Protein AF-A0A838CF23-F1 (afdb_monomer_lite)

Radius of gyration: 11.39 Å; chains: 1; bounding box: 24×29×25 Å

Sequence (78 aa):
MSINLADLTPEQCDEHVGRWCELTNKPGVLAIYEGPFLGGRVKIPIEVHALYADPEQIIIRTDLPRAWNPDGSPPKEQ

Foldseek 3Di:
DKDQQVVDDQVRQLVQQQFWKAFQVDPPFIWGWHGCPQQTWTGRPPDPDIDDDHSRGIITDPVDDGCADSVRHGDDDD

pLDDT: mean 91.32, std 6.4, range [55.78, 97.0]

Organism: NCBI:txid2735136

Structure (mmCIF, N/CA/C/O backbone):
data_AF-A0A838CF23-F1
#
_entry.id   AF-A0A838CF23-F1
#
loop_
_atom_site.group_PDB
_atom_site.id
_atom_site.type_symbol
_atom_site.label_atom_id
_atom_site.label_alt_id
_atom_site.label_comp_i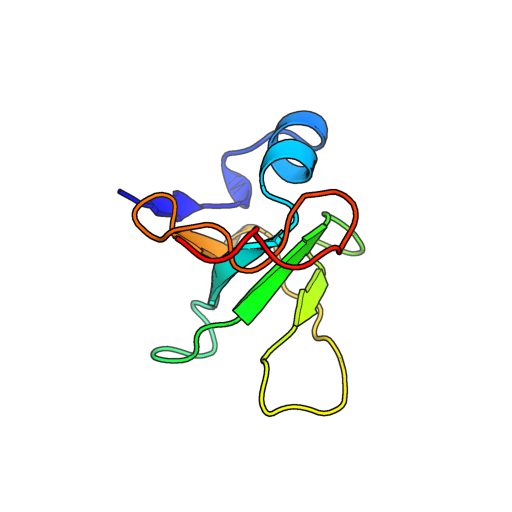d
_atom_site.label_asym_id
_atom_site.label_entity_id
_atom_site.label_seq_id
_atom_site.pdbx_PDB_ins_code
_atom_site.Cartn_x
_atom_site.Cartn_y
_atom_site.Cartn_z
_atom_site.occupancy
_atom_site.B_iso_or_equiv
_atom_site.auth_seq_id
_atom_site.auth_comp_id
_atom_site.auth_asym_id
_atom_site.auth_atom_id
_atom_site.pdbx_PDB_model_num
ATOM 1 N N . MET A 1 1 ? -11.448 -6.076 9.980 1.00 77.19 1 MET A N 1
ATOM 2 C CA . MET A 1 1 ? -11.679 -4.626 9.964 1.00 77.19 1 MET A CA 1
ATOM 3 C C . MET A 1 1 ? -10.813 -4.034 8.868 1.00 77.19 1 MET A C 1
ATOM 5 O O . MET A 1 1 ? -9.730 -4.549 8.632 1.00 77.19 1 MET A O 1
ATOM 9 N N . SER A 1 2 ? -11.316 -3.026 8.170 1.00 91.12 2 SER A N 1
ATOM 10 C CA . SER A 1 2 ? -10.637 -2.342 7.071 1.00 91.12 2 SER A CA 1
ATOM 11 C C . SER A 1 2 ? -10.867 -0.843 7.216 1.00 91.12 2 SER A C 1
ATOM 13 O O . SER A 1 2 ? -11.811 -0.434 7.894 1.00 91.12 2 SER A O 1
ATOM 15 N N . ILE A 1 3 ? -10.004 -0.038 6.608 1.00 94.56 3 ILE A N 1
ATOM 16 C CA . ILE A 1 3 ? -10.081 1.429 6.642 1.00 94.56 3 ILE A CA 1
ATOM 17 C C . ILE A 1 3 ? -9.880 1.970 5.226 1.00 94.56 3 ILE A C 1
ATOM 19 O O . ILE A 1 3 ? -9.106 1.392 4.462 1.00 94.56 3 ILE A O 1
ATOM 23 N N . ASN A 1 4 ? -10.580 3.042 4.861 1.00 95.75 4 ASN A N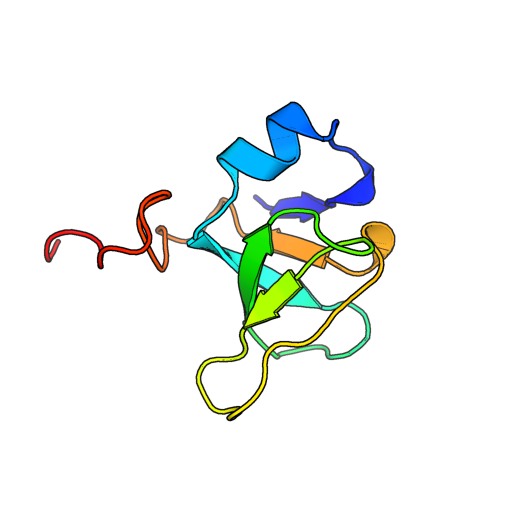 1
ATOM 24 C CA . ASN A 1 4 ? -10.340 3.728 3.595 1.00 95.75 4 ASN A CA 1
ATOM 25 C C . ASN A 1 4 ? -9.175 4.712 3.777 1.00 95.75 4 ASN A C 1
ATOM 27 O O . ASN A 1 4 ? -9.093 5.383 4.805 1.00 95.75 4 ASN A O 1
ATOM 31 N N . LEU A 1 5 ? -8.261 4.788 2.808 1.00 95.19 5 LEU A N 1
ATOM 32 C CA . LEU A 1 5 ? -7.105 5.681 2.893 1.00 95.19 5 LEU A CA 1
ATOM 33 C C . LEU A 1 5 ? -7.519 7.164 2.900 1.00 95.19 5 LEU A C 1
ATOM 35 O O . LEU A 1 5 ? -6.833 7.975 3.510 1.00 95.19 5 LEU A O 1
ATOM 39 N N . ALA A 1 6 ? -8.647 7.520 2.277 1.00 95.06 6 ALA A N 1
ATOM 40 C CA . ALA A 1 6 ? -9.170 8.889 2.273 1.00 95.06 6 ALA A CA 1
ATOM 41 C C . ALA A 1 6 ? -9.580 9.406 3.663 1.00 95.06 6 ALA A C 1
ATOM 43 O O . ALA A 1 6 ? -9.641 10.617 3.864 1.00 95.06 6 ALA A O 1
ATOM 44 N N . ASP A 1 7 ? -9.828 8.510 4.622 1.00 95.56 7 ASP A N 1
ATOM 45 C CA . ASP A 1 7 ? -10.187 8.878 5.996 1.00 95.56 7 ASP A CA 1
ATOM 46 C C . ASP A 1 7 ? -8.956 9.203 6.865 1.00 95.56 7 ASP A C 1
ATOM 48 O O . ASP A 1 7 ? -9.099 9.547 8.041 1.00 95.56 7 ASP A O 1
ATOM 52 N N . LEU A 1 8 ? -7.743 9.062 6.319 1.00 92.94 8 LEU A N 1
ATOM 53 C CA . LEU A 1 8 ? -6.486 9.176 7.052 1.00 92.94 8 LEU A CA 1
ATOM 54 C C . LEU A 1 8 ? -5.735 10.466 6.720 1.00 92.94 8 LEU A C 1
ATOM 56 O O . LEU A 1 8 ? -5.750 10.964 5.593 1.00 92.94 8 LEU A O 1
ATOM 60 N N . THR A 1 9 ? -5.005 10.986 7.707 1.00 90.94 9 THR A N 1
ATOM 61 C CA . THR A 1 9 ? -4.001 12.027 7.461 1.00 90.94 9 THR A CA 1
ATOM 62 C C . THR A 1 9 ? -2.760 11.435 6.779 1.00 90.94 9 THR A C 1
ATOM 64 O O . THR A 1 9 ? -2.517 10.231 6.880 1.00 90.94 9 THR A O 1
ATOM 67 N N . PRO A 1 10 ? -1.910 12.255 6.131 1.00 86.44 10 PRO A N 1
ATOM 68 C CA . PRO A 1 10 ? -0.668 11.767 5.528 1.00 86.44 10 PRO A CA 1
ATOM 69 C C . PRO A 1 10 ? 0.244 11.004 6.503 1.00 86.44 10 PRO A C 1
ATOM 71 O O . PRO A 1 10 ? 0.826 9.994 6.127 1.00 86.44 10 PRO A O 1
ATOM 74 N N . GLU A 1 11 ? 0.323 11.438 7.763 1.00 88.75 11 GLU A N 1
ATOM 75 C CA . GLU A 1 11 ? 1.136 10.774 8.793 1.00 88.75 11 GLU A CA 1
ATOM 76 C C . GLU A 1 11 ? 0.558 9.402 9.167 1.00 88.75 11 GLU A C 1
ATOM 78 O O . GLU A 1 11 ? 1.295 8.430 9.311 1.00 88.75 11 GLU A O 1
ATOM 83 N N . GLN A 1 12 ? -0.771 9.298 9.266 1.00 92.75 12 GLN A N 1
ATOM 84 C CA . GLN A 1 12 ? -1.453 8.025 9.507 1.00 92.75 12 GLN A CA 1
ATOM 85 C C . GLN A 1 12 ? -1.290 7.076 8.318 1.00 92.75 12 GLN A C 1
ATOM 87 O O . GLN A 1 12 ? -1.100 5.877 8.506 1.00 92.75 12 GLN A O 1
ATOM 92 N N . CYS A 1 13 ? -1.305 7.598 7.090 1.00 92.12 13 CYS A N 1
ATOM 93 C CA . CYS A 1 13 ? -1.042 6.815 5.888 1.00 92.12 13 CYS A CA 1
ATOM 94 C C . CYS A 1 13 ? 0.319 6.107 5.954 1.00 92.12 13 CYS A C 1
ATOM 96 O O . CYS A 1 13 ? 0.397 4.924 5.615 1.00 92.12 13 CYS A O 1
ATOM 98 N N . ASP A 1 14 ? 1.374 6.778 6.420 1.00 92.06 14 ASP A N 1
ATOM 99 C CA . ASP A 1 14 ? 2.712 6.180 6.522 1.00 92.06 14 ASP A CA 1
ATOM 100 C C . ASP A 1 14 ? 2.756 4.980 7.487 1.00 92.06 14 ASP A C 1
ATOM 102 O O . ASP A 1 14 ? 3.459 3.997 7.233 1.00 92.06 14 ASP A O 1
ATOM 106 N N . GLU A 1 15 ? 1.927 4.965 8.536 1.00 93.12 15 GLU A N 1
ATOM 107 C CA . GLU A 1 15 ? 1.817 3.815 9.446 1.00 93.12 15 GLU A CA 1
ATOM 108 C C . GLU A 1 15 ? 1.300 2.548 8.742 1.00 93.12 15 GLU A C 1
ATOM 110 O O . GLU A 1 15 ? 1.534 1.417 9.199 1.00 93.12 15 GLU A O 1
ATOM 115 N N . HIS A 1 16 ? 0.612 2.700 7.610 1.00 94.69 16 HIS A N 1
ATOM 116 C CA . HIS A 1 16 ? 0.036 1.595 6.850 1.00 94.69 16 HIS A CA 1
ATOM 117 C C . HIS A 1 16 ? 0.937 1.063 5.731 1.00 94.69 16 HIS A C 1
ATOM 119 O O . HIS A 1 16 ? 0.586 0.045 5.130 1.00 94.69 16 HIS A O 1
ATOM 125 N N . VAL A 1 17 ? 2.113 1.655 5.492 1.00 95.06 17 VAL A N 1
ATOM 126 C CA . VAL A 1 17 ? 3.093 1.149 4.511 1.00 95.06 17 VAL A CA 1
ATOM 127 C C . VAL A 1 17 ? 3.432 -0.321 4.788 1.00 95.06 17 VAL A C 1
ATOM 129 O O . VAL A 1 17 ? 3.655 -0.727 5.931 1.00 95.06 17 VAL A O 1
ATOM 132 N N . GLY A 1 18 ? 3.418 -1.145 3.739 1.00 94.44 18 GLY A N 1
ATOM 133 C CA . GLY A 1 18 ? 3.657 -2.588 3.802 1.00 94.44 18 GLY A CA 1
ATOM 134 C C . GLY A 1 18 ? 2.433 -3.433 4.185 1.00 94.44 18 GLY A C 1
ATOM 135 O O . GLY A 1 18 ? 2.545 -4.654 4.306 1.00 94.44 18 GLY A O 1
ATOM 136 N N . ARG A 1 19 ? 1.245 -2.840 4.377 1.00 96.12 19 ARG A N 1
ATOM 137 C CA . ARG A 1 19 ? -0.005 -3.598 4.582 1.00 96.12 19 ARG A CA 1
ATOM 138 C C . ARG A 1 19 ? -0.662 -3.999 3.266 1.00 96.12 19 ARG A C 1
ATOM 140 O O . ARG A 1 19 ? -0.489 -3.348 2.238 1.00 96.12 19 ARG A O 1
ATOM 147 N N . TRP A 1 20 ? -1.472 -5.052 3.336 1.00 96.56 20 TRP A N 1
ATOM 148 C CA . TRP A 1 20 ? -2.400 -5.400 2.269 1.00 96.56 20 TRP A CA 1
ATOM 149 C C . TRP A 1 20 ? -3.499 -4.347 2.133 1.00 96.56 20 TRP A C 1
ATOM 151 O O . TRP A 1 20 ? -3.988 -3.798 3.124 1.00 96.56 20 TRP A O 1
ATOM 161 N N . CYS A 1 21 ? -3.904 -4.099 0.897 1.00 96.88 21 CYS A N 1
ATOM 162 C CA . CYS A 1 21 ? -5.001 -3.228 0.533 1.00 96.88 21 CYS A CA 1
ATOM 163 C C . CYS A 1 21 ? -5.764 -3.795 -0.666 1.00 96.88 21 CYS A C 1
ATOM 165 O O . CYS A 1 21 ? -5.234 -4.581 -1.454 1.00 96.88 21 CYS A O 1
ATOM 167 N N . GLU A 1 22 ? -7.018 -3.393 -0.783 1.00 96.69 22 GLU A N 1
ATOM 168 C CA . GLU A 1 22 ? -7.866 -3.639 -1.940 1.00 96.69 22 GLU A CA 1
ATOM 169 C C . GLU A 1 22 ? -8.069 -2.333 -2.697 1.00 96.69 22 GLU A C 1
ATOM 171 O O . GLU A 1 22 ? -8.051 -1.250 -2.106 1.00 96.69 22 GLU A O 1
ATOM 176 N N . LEU A 1 23 ? -8.283 -2.450 -4.005 1.00 94.88 23 LEU A N 1
ATOM 177 C CA . LEU A 1 23 ? -8.603 -1.317 -4.857 1.00 94.88 23 LEU A CA 1
ATOM 178 C C . LEU A 1 23 ? -10.063 -1.394 -5.297 1.00 94.88 23 LEU A C 1
ATOM 180 O O . LEU A 1 23 ? -10.477 -2.383 -5.904 1.00 94.88 23 LEU A O 1
ATOM 184 N N . THR A 1 24 ? -10.849 -0.349 -5.044 1.00 93.81 24 THR A N 1
ATOM 185 C CA . THR A 1 24 ? -12.280 -0.330 -5.410 1.00 93.81 24 THR A CA 1
ATOM 186 C C . THR A 1 24 ? -12.502 -0.387 -6.924 1.00 93.81 24 THR A C 1
ATOM 188 O O . THR A 1 24 ? -13.508 -0.923 -7.385 1.00 93.81 24 THR A O 1
ATOM 191 N N . ASN A 1 25 ? -11.538 0.104 -7.708 1.00 90.19 25 ASN A N 1
ATOM 192 C CA . ASN A 1 25 ? -11.547 0.051 -9.171 1.00 90.19 25 ASN A CA 1
ATOM 193 C C . ASN A 1 25 ? -11.048 -1.292 -9.751 1.00 90.19 25 ASN A C 1
ATOM 195 O O . ASN A 1 25 ? -11.193 -1.527 -10.951 1.00 90.19 25 ASN A O 1
ATOM 199 N N . LYS A 1 26 ? -10.481 -2.179 -8.918 1.00 90.50 26 LYS A N 1
ATOM 200 C CA . LYS A 1 26 ? -10.021 -3.531 -9.276 1.00 90.50 26 LYS A CA 1
ATOM 201 C C . LYS A 1 26 ? -10.493 -4.544 -8.216 1.00 90.50 26 LYS A C 1
ATOM 203 O O . LYS A 1 26 ? -9.679 -5.058 -7.443 1.00 90.50 26 LYS A O 1
ATOM 208 N N . PRO A 1 27 ? -11.802 -4.845 -8.157 1.00 87.50 27 PRO A N 1
ATOM 209 C CA . PRO A 1 27 ? -12.356 -5.724 -7.133 1.00 87.50 27 PRO A CA 1
ATOM 210 C C . PRO A 1 27 ? -11.736 -7.127 -7.193 1.00 87.50 27 PRO A C 1
ATOM 212 O O . PRO A 1 27 ? -11.524 -7.684 -8.269 1.00 87.50 27 PRO A O 1
ATOM 215 N N . GLY A 1 28 ? -11.460 -7.705 -6.021 1.00 87.00 28 GLY A N 1
ATOM 216 C CA . GLY A 1 28 ? -10.864 -9.040 -5.883 1.00 87.00 28 GLY A CA 1
ATOM 217 C C . GLY A 1 28 ? -9.339 -9.088 -6.028 1.00 87.00 28 GLY A C 1
ATOM 218 O O . GLY A 1 28 ? -8.755 -10.161 -5.889 1.00 87.00 28 GLY A O 1
ATOM 219 N N . VAL A 1 29 ? -8.684 -7.949 -6.272 1.00 90.44 29 VAL A N 1
ATOM 220 C CA . VAL A 1 29 ? -7.221 -7.856 -6.334 1.00 90.44 29 VAL A CA 1
ATOM 221 C C . VAL A 1 29 ? -6.670 -7.330 -5.011 1.00 90.44 29 VAL A C 1
ATOM 223 O O . VAL A 1 29 ? -7.038 -6.243 -4.567 1.00 90.44 29 VAL A O 1
ATOM 226 N N . LEU A 1 30 ? -5.743 -8.083 -4.412 1.00 94.56 30 LEU A N 1
ATOM 227 C CA . LEU A 1 30 ? -4.939 -7.620 -3.282 1.00 94.56 30 LEU A CA 1
ATOM 228 C C . LEU A 1 30 ? -3.639 -6.984 -3.773 1.00 94.56 30 LEU A C 1
ATOM 230 O O . LEU A 1 30 ? -2.899 -7.560 -4.575 1.00 94.56 30 LEU A O 1
ATOM 234 N N . ALA A 1 31 ? -3.351 -5.805 -3.240 1.00 95.94 31 ALA A N 1
ATOM 235 C CA . ALA A 1 31 ? -2.124 -5.062 -3.462 1.00 95.94 31 ALA A CA 1
ATOM 236 C C . ALA A 1 31 ? -1.462 -4.721 -2.124 1.00 95.94 31 ALA A C 1
ATOM 238 O O . ALA A 1 31 ? -2.087 -4.750 -1.066 1.00 95.94 31 ALA A O 1
ATOM 239 N N . ILE A 1 32 ? -0.184 -4.385 -2.166 1.00 95.88 32 ILE A N 1
ATOM 240 C CA . ILE A 1 32 ? 0.581 -3.895 -1.024 1.00 95.88 32 ILE A CA 1
ATOM 241 C C . ILE A 1 32 ? 0.593 -2.377 -1.102 1.00 95.88 32 ILE A C 1
ATOM 243 O O . ILE A 1 32 ? 0.972 -1.828 -2.132 1.00 95.88 32 ILE A O 1
ATOM 247 N N . TYR A 1 33 ? 0.208 -1.701 -0.030 1.00 96.12 33 TYR A N 1
ATOM 248 C CA . TYR A 1 33 ? 0.317 -0.252 0.049 1.00 96.12 33 TYR A CA 1
ATOM 249 C C . TYR A 1 33 ? 1.770 0.162 0.322 1.00 96.12 33 TYR A C 1
ATOM 251 O O . TYR A 1 33 ? 2.374 -0.288 1.294 1.00 96.12 33 TYR A O 1
ATOM 259 N N . GLU A 1 34 ? 2.341 1.005 -0.537 1.00 94.44 34 GLU A N 1
ATOM 260 C CA . GLU A 1 34 ? 3.748 1.435 -0.489 1.00 94.44 34 GLU A CA 1
ATOM 261 C C . GLU A 1 34 ? 3.921 2.903 -0.060 1.00 94.44 34 GLU A C 1
ATOM 263 O O . GLU A 1 34 ? 5.052 3.375 0.028 1.00 94.44 34 GLU A O 1
ATOM 268 N N . GLY A 1 35 ? 2.829 3.626 0.209 1.00 93.56 35 GLY A N 1
ATOM 269 C CA . GLY A 1 35 ? 2.859 4.989 0.749 1.00 93.56 35 GLY A CA 1
ATOM 270 C C . GLY A 1 35 ? 2.023 6.002 -0.042 1.00 93.56 35 GLY A C 1
ATOM 271 O O . GLY A 1 35 ? 1.521 5.686 -1.122 1.00 93.56 35 GLY A O 1
ATOM 272 N N . PRO A 1 36 ? 1.877 7.240 0.465 1.00 92.62 36 PRO A N 1
ATOM 273 C CA . PRO A 1 36 ? 0.883 8.212 -0.016 1.00 92.62 36 PRO A CA 1
ATOM 274 C C . PRO A 1 36 ? 1.284 8.971 -1.297 1.00 92.62 36 PRO A C 1
ATOM 276 O O . PRO A 1 36 ? 0.707 10.007 -1.630 1.00 92.62 36 PRO A O 1
ATOM 279 N N . PHE A 1 37 ? 2.293 8.498 -2.035 1.00 88.31 37 PHE A N 1
ATOM 280 C CA . PHE A 1 37 ? 2.809 9.207 -3.209 1.00 88.31 37 PHE A CA 1
ATOM 281 C C . PHE A 1 37 ? 1.771 9.262 -4.3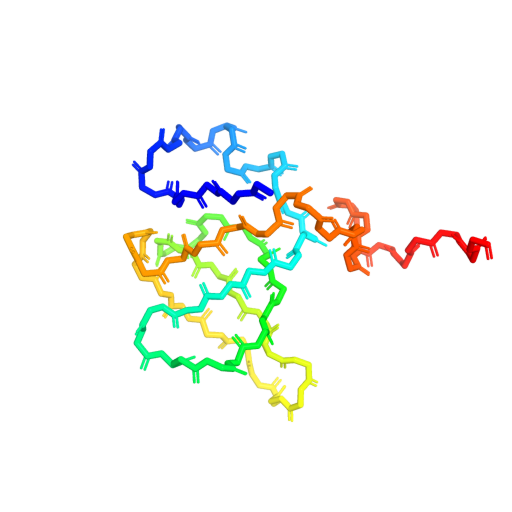41 1.00 88.31 37 PHE A C 1
ATOM 283 O O . PHE A 1 37 ? 1.275 8.222 -4.771 1.00 88.31 37 PHE A O 1
ATOM 290 N N . LEU A 1 38 ? 1.484 10.473 -4.842 1.00 87.19 38 LEU A N 1
ATOM 291 C CA . LEU A 1 38 ? 0.470 10.748 -5.877 1.00 87.19 38 LEU A CA 1
ATOM 292 C C . LEU A 1 38 ? -0.907 10.128 -5.561 1.00 87.19 38 LEU A C 1
ATOM 294 O O . LEU A 1 38 ? -1.509 9.487 -6.415 1.00 87.19 38 LEU A O 1
ATOM 298 N N . GLY A 1 39 ? -1.383 10.296 -4.324 1.00 84.75 39 GLY A N 1
ATOM 299 C CA . GLY A 1 39 ? -2.671 9.765 -3.857 1.00 84.75 39 GLY A CA 1
ATOM 300 C C . GLY A 1 39 ? -2.563 8.386 -3.202 1.00 84.75 39 GLY A C 1
ATOM 301 O O . GLY A 1 39 ? -3.282 8.100 -2.251 1.00 84.75 39 GLY A O 1
ATOM 302 N N . GLY A 1 40 ? -1.592 7.577 -3.620 1.00 93.00 40 GLY A N 1
ATOM 303 C CA . GLY A 1 40 ? -1.318 6.283 -3.013 1.00 93.00 40 GLY A CA 1
ATOM 304 C C . GLY A 1 40 ? -0.635 5.343 -3.992 1.00 93.00 40 GLY A C 1
ATOM 305 O O . GLY A 1 40 ? -1.205 4.948 -5.009 1.00 93.00 40 GLY A O 1
ATOM 306 N N . ARG A 1 41 ? 0.600 4.960 -3.674 1.00 95.56 41 ARG A N 1
ATOM 307 C CA . ARG A 1 41 ? 1.368 3.974 -4.430 1.00 95.56 41 ARG A CA 1
ATOM 308 C C . ARG A 1 41 ? 1.049 2.582 -3.906 1.00 95.56 41 ARG A C 1
ATOM 310 O O . ARG A 1 41 ? 1.147 2.328 -2.707 1.00 95.56 41 ARG A O 1
ATOM 317 N N . VAL A 1 42 ? 0.704 1.671 -4.807 1.00 95.38 42 VAL A N 1
ATOM 318 C CA . VAL A 1 42 ? 0.371 0.284 -4.473 1.00 95.38 42 VAL A CA 1
ATOM 319 C C . VAL A 1 42 ? 1.075 -0.696 -5.405 1.00 95.38 42 VAL A C 1
ATOM 321 O O . VAL A 1 42 ? 1.254 -0.435 -6.595 1.00 95.38 42 VAL A O 1
ATOM 324 N N . LYS A 1 43 ? 1.446 -1.864 -4.885 1.00 95.25 43 LYS A N 1
ATOM 325 C CA . LYS A 1 43 ? 2.116 -2.928 -5.633 1.00 95.25 43 LYS A CA 1
ATOM 326 C C . LYS A 1 43 ? 1.270 -4.192 -5.646 1.00 95.25 43 LYS A C 1
ATOM 328 O O . LYS A 1 43 ? 1.088 -4.836 -4.617 1.00 95.25 43 LYS A O 1
ATOM 333 N N . ILE A 1 44 ? 0.788 -4.584 -6.821 1.00 94.38 44 ILE A N 1
ATOM 334 C CA . ILE A 1 44 ? 0.171 -5.900 -7.012 1.00 94.38 44 ILE A CA 1
ATOM 335 C C . ILE A 1 44 ? 1.306 -6.928 -7.171 1.00 94.38 44 ILE A C 1
ATOM 337 O O . ILE A 1 44 ? 2.147 -6.738 -8.053 1.00 94.38 44 ILE A O 1
ATOM 341 N N . PRO A 1 45 ? 1.359 -8.010 -6.367 1.00 90.19 45 PRO A N 1
ATOM 342 C CA . PRO A 1 45 ? 2.491 -8.945 -6.377 1.00 90.19 45 PRO A CA 1
ATOM 343 C C . PRO A 1 45 ? 2.800 -9.573 -7.742 1.00 90.19 45 PRO A C 1
ATOM 345 O O . PRO A 1 45 ? 3.962 -9.806 -8.058 1.00 90.19 45 PRO A O 1
ATOM 348 N N . ILE A 1 46 ? 1.771 -9.831 -8.554 1.00 88.25 46 ILE A N 1
ATOM 349 C CA . ILE A 1 46 ? 1.913 -10.454 -9.880 1.00 88.25 46 ILE A CA 1
ATOM 350 C C . ILE A 1 46 ? 2.237 -9.457 -11.003 1.00 88.25 46 ILE A C 1
ATOM 352 O O . ILE A 1 46 ? 2.579 -9.877 -12.106 1.00 88.25 46 ILE A O 1
ATOM 356 N N . GLU A 1 47 ? 2.112 -8.148 -10.762 1.00 91.31 47 GLU A N 1
ATOM 357 C CA . GLU A 1 47 ? 2.378 -7.124 -11.775 1.00 91.31 47 GLU A CA 1
ATOM 358 C C . GLU A 1 47 ? 3.827 -6.630 -11.682 1.00 91.31 47 GLU A C 1
ATOM 360 O O . GLU A 1 47 ? 4.403 -6.528 -10.600 1.00 91.31 47 GLU A O 1
ATOM 365 N N . VAL A 1 48 ? 4.436 -6.271 -12.816 1.00 90.00 48 VAL A N 1
ATOM 366 C CA . VAL A 1 48 ? 5.830 -5.784 -12.857 1.00 90.00 48 VAL A CA 1
ATOM 367 C C . VAL A 1 48 ? 5.952 -4.374 -12.275 1.00 90.00 48 VAL A C 1
ATOM 369 O O . VAL A 1 48 ? 6.887 -4.091 -11.525 1.00 90.00 48 VAL A O 1
ATOM 372 N N . HIS A 1 49 ? 4.979 -3.505 -12.538 1.00 91.50 49 HIS A N 1
ATOM 373 C CA . HIS A 1 49 ? 5.010 -2.104 -12.121 1.00 91.50 49 HIS A CA 1
ATOM 374 C C . HIS A 1 49 ? 4.084 -1.851 -10.929 1.00 91.50 49 HIS A C 1
ATOM 376 O O . HIS A 1 49 ? 3.133 -2.593 -10.699 1.00 91.50 49 HIS A O 1
ATOM 382 N N . ALA A 1 50 ? 4.408 -0.825 -10.142 1.00 91.50 50 ALA A N 1
ATOM 383 C CA . ALA A 1 50 ? 3.481 -0.294 -9.150 1.00 91.50 50 ALA A CA 1
ATOM 384 C C . ALA A 1 50 ? 2.398 0.536 -9.851 1.00 91.50 50 ALA A C 1
ATOM 386 O O . ALA A 1 50 ? 2.604 1.044 -10.956 1.00 91.50 50 ALA A O 1
ATOM 387 N N . LEU A 1 51 ? 1.263 0.681 -9.183 1.00 93.31 51 LEU A N 1
ATOM 388 C CA . LEU A 1 51 ? 0.154 1.517 -9.607 1.00 93.31 51 LEU A CA 1
ATOM 389 C C . LEU A 1 51 ? 0.020 2.700 -8.656 1.00 93.31 51 LEU A C 1
ATOM 391 O O . LEU A 1 51 ? 0.436 2.639 -7.498 1.00 93.31 51 LEU A O 1
ATOM 395 N N . TYR A 1 52 ? -0.591 3.758 -9.166 1.00 94.25 52 TYR A N 1
ATOM 396 C CA . TYR A 1 52 ? -1.021 4.901 -8.380 1.00 94.25 52 TYR A CA 1
ATOM 397 C C . TYR A 1 52 ? -2.541 4.924 -8.406 1.00 94.25 52 TYR A C 1
ATOM 399 O O . TYR A 1 52 ? -3.138 4.736 -9.469 1.00 94.25 52 TYR A O 1
ATOM 407 N N . ALA A 1 53 ? -3.147 5.089 -7.242 1.00 93.12 53 ALA A N 1
ATOM 408 C CA . ALA A 1 53 ? -4.588 5.161 -7.088 1.00 93.12 53 ALA A CA 1
ATOM 409 C C . ALA A 1 53 ? -4.942 6.332 -6.173 1.00 93.12 53 ALA A C 1
ATOM 411 O O . ALA A 1 53 ? -4.161 6.702 -5.294 1.00 93.12 53 ALA A O 1
ATOM 412 N N . ASP A 1 54 ? -6.122 6.905 -6.388 1.00 94.69 54 ASP A N 1
ATOM 413 C CA . ASP A 1 54 ? -6.638 7.942 -5.502 1.00 94.69 54 ASP A CA 1
ATOM 414 C C . ASP A 1 54 ? -6.881 7.356 -4.099 1.00 94.69 54 ASP A C 1
ATOM 416 O O . ASP A 1 54 ? -7.253 6.181 -3.993 1.00 94.69 54 ASP A O 1
ATOM 420 N N . PRO A 1 55 ? -6.743 8.147 -3.018 1.00 94.44 55 PRO A N 1
ATOM 421 C CA . PRO A 1 55 ? -6.935 7.646 -1.658 1.00 94.44 55 PRO A CA 1
ATOM 422 C C . PRO A 1 55 ? -8.290 6.956 -1.455 1.00 94.44 55 PRO A C 1
ATOM 424 O O . PRO A 1 55 ? -8.366 5.900 -0.836 1.00 94.44 55 PRO A O 1
ATOM 427 N N . GLU A 1 56 ? -9.352 7.500 -2.056 1.00 95.12 56 GLU A N 1
ATOM 428 C CA . GLU A 1 56 ? -10.720 6.966 -1.973 1.00 95.12 56 GLU A CA 1
ATOM 429 C C . GLU A 1 56 ? -10.847 5.547 -2.547 1.00 95.12 56 GLU A C 1
ATOM 431 O O . GLU A 1 56 ? -11.764 4.800 -2.192 1.00 95.12 56 GLU A O 1
ATOM 436 N N . GLN A 1 57 ? -9.927 5.166 -3.438 1.00 95.75 57 GLN A N 1
ATOM 437 C CA . GLN A 1 57 ? -9.906 3.863 -4.088 1.00 95.75 57 GLN A CA 1
ATOM 438 C C . GLN A 1 57 ? -9.145 2.808 -3.289 1.00 95.75 57 GLN A C 1
ATOM 440 O O . GLN A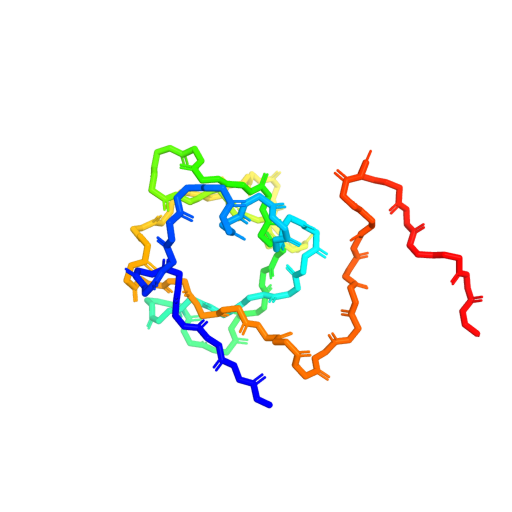 1 57 ? -9.238 1.635 -3.639 1.00 95.75 57 GLN A O 1
ATOM 445 N N . ILE A 1 58 ? -8.409 3.188 -2.242 1.00 96.50 58 ILE A N 1
ATOM 446 C CA . ILE A 1 58 ? -7.531 2.290 -1.492 1.00 96.50 58 ILE A CA 1
ATOM 447 C C . ILE A 1 58 ? -8.186 1.930 -0.159 1.0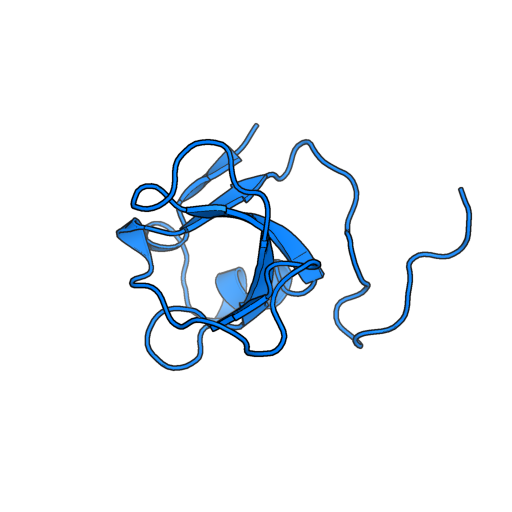0 96.50 58 ILE A C 1
ATOM 449 O O . ILE A 1 58 ? -8.374 2.772 0.718 1.00 96.50 58 ILE A O 1
ATOM 453 N N . ILE A 1 59 ? -8.483 0.645 0.025 1.00 96.94 59 ILE A N 1
ATOM 454 C CA . ILE A 1 59 ? -9.014 0.105 1.279 1.00 96.94 59 ILE A CA 1
ATOM 455 C C . ILE A 1 59 ? -7.927 -0.736 1.950 1.00 96.94 59 ILE A C 1
ATOM 457 O O . ILE A 1 59 ? -7.618 -1.838 1.503 1.00 96.94 59 ILE A O 1
ATOM 461 N N . ILE A 1 60 ? -7.347 -0.246 3.045 1.00 97.00 60 ILE A N 1
ATOM 462 C CA . ILE A 1 60 ? -6.330 -0.971 3.816 1.00 97.00 60 ILE A CA 1
ATOM 463 C C . ILE A 1 60 ? -6.990 -2.108 4.613 1.00 97.00 60 ILE A C 1
ATOM 465 O O . ILE A 1 60 ? -7.922 -1.895 5.394 1.00 97.00 60 ILE A O 1
ATOM 469 N N . ARG A 1 61 ? -6.462 -3.327 4.465 1.00 96.19 61 ARG A N 1
ATOM 470 C CA . ARG A 1 61 ? -6.913 -4.546 5.153 1.00 96.19 61 ARG A CA 1
ATOM 471 C C . ARG A 1 61 ? -6.175 -4.715 6.480 1.00 96.19 61 ARG A C 1
ATOM 473 O O . ARG A 1 61 ? -5.166 -5.414 6.571 1.00 96.19 61 ARG A O 1
ATOM 480 N N . THR A 1 62 ? -6.644 -4.028 7.525 1.00 94.81 62 THR A N 1
ATOM 481 C CA . THR A 1 62 ? -6.015 -4.076 8.860 1.00 94.81 62 THR A CA 1
ATOM 482 C C . THR A 1 62 ? -6.243 -5.396 9.593 1.00 94.81 62 THR A C 1
ATOM 484 O O . THR A 1 62 ? -5.528 -5.684 10.551 1.00 94.81 62 THR A O 1
ATOM 487 N N . ASP A 1 63 ? -7.185 -6.207 9.114 1.00 94.75 63 ASP A N 1
ATOM 488 C CA . ASP A 1 63 ? -7.426 -7.586 9.534 1.00 94.75 63 ASP A CA 1
ATOM 489 C C . ASP A 1 63 ? -6.393 -8.597 9.048 1.00 94.75 63 ASP A C 1
ATOM 491 O O . ASP A 1 63 ? -6.300 -9.679 9.623 1.00 94.75 63 ASP A O 1
ATOM 495 N N . LEU A 1 64 ? -5.636 -8.272 8.002 1.00 92.81 64 LEU A N 1
ATOM 496 C CA . LEU A 1 64 ? -4.591 -9.145 7.488 1.00 92.81 64 LEU A CA 1
ATOM 497 C C . LEU A 1 64 ? -3.245 -8.828 8.159 1.00 92.81 64 LEU A C 1
ATOM 499 O O . LEU A 1 64 ? -2.988 -7.671 8.528 1.00 92.81 64 LEU A O 1
ATOM 503 N N . PRO A 1 65 ? -2.353 -9.829 8.303 1.00 92.75 65 PRO A N 1
ATOM 504 C CA . PRO A 1 65 ? -0.979 -9.568 8.707 1.00 92.75 65 PRO A CA 1
ATOM 505 C C . PRO A 1 65 ? -0.304 -8.634 7.697 1.00 92.75 65 PRO A C 1
ATOM 507 O O . PRO A 1 65 ? -0.718 -8.529 6.541 1.00 92.75 65 PRO A O 1
ATOM 510 N N . ARG A 1 66 ? 0.751 -7.936 8.125 1.00 91.75 66 ARG A N 1
ATOM 511 C CA . ARG A 1 66 ? 1.538 -7.112 7.200 1.00 91.75 66 ARG A CA 1
ATOM 512 C C . ARG A 1 66 ? 2.133 -7.986 6.093 1.00 91.75 66 ARG A C 1
ATOM 514 O O . ARG A 1 66 ? 2.581 -9.095 6.363 1.00 91.75 66 ARG A O 1
ATOM 521 N N . ALA A 1 67 ? 2.149 -7.462 4.871 1.00 93.56 67 ALA A N 1
ATOM 522 C CA . ALA A 1 67 ? 2.856 -8.080 3.754 1.00 93.56 67 ALA A CA 1
ATOM 523 C C . ALA A 1 67 ? 4.366 -7.839 3.875 1.00 93.56 67 ALA A C 1
ATOM 525 O O . ALA A 1 67 ? 5.158 -8.742 3.631 1.00 93.56 67 ALA A O 1
ATOM 526 N N . TRP A 1 68 ? 4.730 -6.622 4.292 1.00 92.25 68 TRP A N 1
ATOM 527 C CA . TRP A 1 68 ? 6.091 -6.156 4.542 1.00 92.25 68 TRP A CA 1
ATOM 528 C C . TRP A 1 68 ? 6.118 -5.278 5.792 1.00 92.25 68 TRP A C 1
ATOM 530 O O . TRP A 1 68 ? 5.126 -4.631 6.151 1.00 92.25 68 TRP A O 1
ATOM 540 N N . ASN A 1 69 ? 7.263 -5.238 6.459 1.00 91.12 69 ASN A N 1
ATOM 541 C CA . ASN A 1 69 ? 7.527 -4.227 7.471 1.00 91.12 69 ASN A CA 1
ATOM 542 C C . ASN A 1 69 ? 7.618 -2.836 6.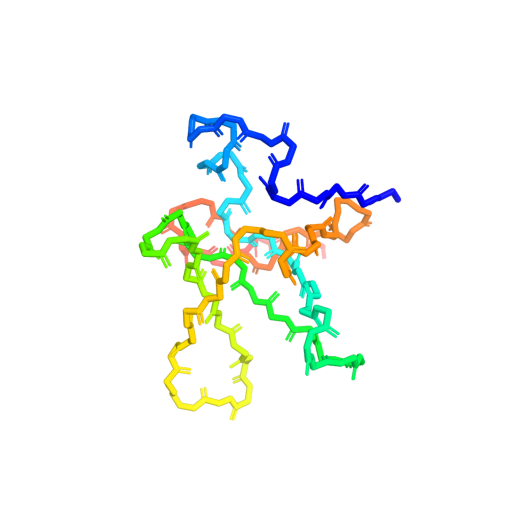808 1.00 91.12 69 ASN A C 1
ATOM 544 O O . ASN A 1 69 ? 7.874 -2.749 5.605 1.00 91.12 69 ASN A O 1
ATOM 548 N N . PRO A 1 70 ? 7.436 -1.736 7.565 1.00 85.75 70 PRO A N 1
ATOM 549 C CA . PRO A 1 70 ? 7.543 -0.381 7.014 1.00 85.75 70 PRO A CA 1
ATOM 550 C C . PRO A 1 70 ? 8.897 -0.069 6.356 1.00 85.75 70 PRO A C 1
ATOM 552 O O . PRO A 1 70 ? 8.975 0.796 5.492 1.00 85.75 70 PRO A O 1
ATOM 555 N N . ASP A 1 71 ? 9.957 -0.786 6.737 1.00 85.94 71 ASP A N 1
ATOM 556 C CA . ASP A 1 71 ? 11.298 -0.683 6.147 1.00 85.94 71 ASP A CA 1
ATOM 557 C C . ASP A 1 71 ? 11.466 -1.484 4.837 1.00 85.94 71 ASP A C 1
ATOM 559 O O . ASP A 1 71 ? 12.556 -1.518 4.267 1.00 85.94 71 ASP A O 1
ATOM 563 N N . GLY A 1 72 ? 10.405 -2.141 4.355 1.00 82.88 72 GLY A N 1
ATOM 564 C CA . GLY A 1 72 ? 10.415 -2.969 3.149 1.00 82.88 72 GLY A CA 1
ATOM 565 C C . GLY A 1 72 ? 10.985 -4.376 3.347 1.00 82.88 72 GLY A C 1
ATOM 566 O O . GLY A 1 72 ? 11.039 -5.145 2.388 1.00 82.88 72 GLY A O 1
ATOM 567 N N . SER A 1 73 ? 11.394 -4.751 4.563 1.00 87.00 73 SER A N 1
ATOM 568 C CA . SER A 1 73 ? 11.817 -6.120 4.869 1.00 87.00 73 SER A CA 1
ATOM 569 C C . SER A 1 73 ? 10.614 -7.066 4.998 1.00 87.00 73 SER A C 1
ATOM 571 O O . SER A 1 73 ? 9.520 -6.633 5.388 1.00 87.00 73 SER A O 1
ATOM 573 N N . PRO A 1 74 ? 10.762 -8.364 4.667 1.00 84.06 74 PRO A N 1
ATOM 574 C CA . PRO A 1 74 ? 9.694 -9.325 4.903 1.00 84.06 74 PRO A CA 1
ATOM 575 C C . PRO A 1 74 ? 9.421 -9.438 6.412 1.00 84.06 74 PRO A C 1
ATOM 577 O O . PRO A 1 74 ? 10.350 -9.313 7.220 1.00 84.06 74 PRO A O 1
ATOM 580 N N . PRO A 1 75 ? 8.172 -9.706 6.826 1.00 84.56 75 PRO A N 1
ATOM 581 C CA . PRO A 1 75 ? 7.888 -10.088 8.200 1.00 84.56 75 PRO A CA 1
ATOM 582 C C . PRO A 1 75 ? 8.744 -11.310 8.557 1.00 84.56 75 PRO A C 1
ATOM 584 O O . PRO A 1 75 ? 8.914 -12.207 7.730 1.00 84.56 75 PRO A O 1
ATOM 587 N N . LYS A 1 76 ? 9.299 -11.359 9.775 1.00 81.19 76 LYS A N 1
ATOM 588 C CA . LYS A 1 76 ? 9.943 -12.591 10.259 1.00 81.19 76 LYS A CA 1
ATOM 589 C C . LYS A 1 76 ? 8.906 -13.712 10.198 1.00 81.19 76 LYS A C 1
ATOM 591 O O . LYS A 1 76 ? 7.761 -13.466 10.579 1.00 81.19 76 LYS A O 1
ATOM 596 N N . GLU A 1 77 ? 9.304 -14.880 9.691 1.00 66.56 77 GLU A N 1
ATOM 597 C CA . GLU A 1 77 ? 8.428 -16.052 9.581 1.00 66.56 77 GLU A CA 1
ATOM 598 C C . GLU A 1 77 ? 7.665 -16.249 10.903 1.00 66.56 77 GLU A C 1
ATOM 600 O O . GLU A 1 77 ? 8.278 -16.232 11.976 1.00 66.56 77 GLU A O 1
ATOM 605 N N . GLN A 1 78 ? 6.330 -16.307 10.813 1.00 55.78 78 GLN A N 1
ATOM 606 C CA . GLN A 1 78 ? 5.446 -16.577 11.950 1.00 55.78 78 GLN A CA 1
ATOM 607 C C . GLN A 1 78 ? 5.495 -18.051 12.333 1.00 55.78 78 GLN A C 1
ATOM 609 O O . GLN A 1 78 ? 5.494 -18.892 11.405 1.00 55.78 78 GLN A O 1
#

Secondary structure (DSSP, 8-state):
--EEGGGS-HHHHHHTTT-EEEETTEEEEEEEEEESGGG-EEE-TTSSS-EE--GGGEEE-TTSPPSS-TTSPPPPP-